Protein AF-A0A2T4R8J4-F1 (afdb_monomer_lite)

Radius of gyration: 19.55 Å; chains: 1; bounding box: 39×29×50 Å

Foldseek 3Di:
DVVCLVVVVLVVVQVVLVVVCPDPDDPVVNVVSVVCNVCSVVVNVCSVVVVPDCVVVVVVVVVVVVVVVVVVVVVVVVVD

Secondary structure (DSSP, 8-state):
-HHHHHTT-HHHHHHHHHHHHTS---HHHHHHHHHHHHTHHHHHHHHH-TT--SHHHHHHHHHHHHHHHHHHHHHHHH--

Organism: Staphylococcus hyicus (NCBI:txid1284)

pLDDT: mean 83.86, std 10.96, range [57.94, 96.81]

Sequence (80 aa):
MLESLKSYNIKHLHHVLYQSKNLSISKGLRRVINTLIKYLPYILNTSQYSHLINGPIEDINNKILIISRTFVSEYKKRTK

Structure (mmCIF, N/CA/C/O backbone):
data_AF-A0A2T4R8J4-F1
#
_entry.id   AF-A0A2T4R8J4-F1
#
loop_
_atom_site.group_PDB
_atom_site.id
_atom_site.type_symbol
_atom_site.label_atom_id
_atom_site.label_alt_id
_atom_site.label_comp_id
_atom_site.label_asym_id
_atom_site.label_entity_id
_atom_site.l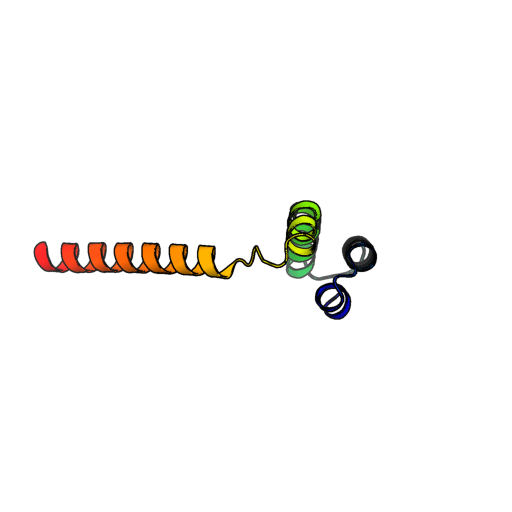abel_seq_id
_atom_site.pdbx_PDB_ins_code
_atom_site.Cartn_x
_atom_site.Cartn_y
_atom_site.Cartn_z
_atom_site.occupancy
_atom_site.B_iso_or_equiv
_atom_site.auth_seq_id
_atom_site.auth_comp_id
_atom_site.auth_asym_id
_atom_site.auth_atom_id
_atom_site.pdbx_PDB_model_num
ATOM 1 N N . MET A 1 1 ? 1.549 -4.073 -16.487 1.00 59.31 1 MET A N 1
ATOM 2 C CA . MET A 1 1 ? 1.521 -3.686 -15.055 1.00 59.31 1 MET A CA 1
ATOM 3 C C . MET A 1 1 ? 0.747 -4.688 -14.203 1.00 59.31 1 MET A C 1
ATOM 5 O O . MET A 1 1 ? 1.312 -5.207 -13.256 1.00 59.31 1 MET A O 1
ATOM 9 N N . LEU A 1 2 ? -0.515 -4.999 -14.522 1.00 59.34 2 LEU A N 1
ATOM 10 C CA . LEU A 1 2 ? -1.271 -6.007 -13.763 1.00 59.34 2 LEU A CA 1
ATOM 11 C C . LEU A 1 2 ? -0.616 -7.399 -13.852 1.00 59.34 2 LEU A C 1
ATOM 13 O O . LEU A 1 2 ? -0.407 -8.056 -12.841 1.00 59.34 2 LEU A O 1
ATOM 17 N N . GLU A 1 3 ? -0.182 -7.785 -15.052 1.00 63.84 3 GLU A N 1
ATOM 18 C CA . GLU A 1 3 ? 0.503 -9.063 -15.281 1.00 63.84 3 GLU A CA 1
ATOM 19 C C . GLU A 1 3 ? 1.881 -9.139 -14.603 1.00 63.84 3 GLU A C 1
ATOM 21 O O . GLU A 1 3 ? 2.229 -10.172 -14.046 1.00 63.84 3 GLU A O 1
ATOM 26 N N . SER A 1 4 ? 2.626 -8.027 -14.519 1.00 58.28 4 SER A N 1
ATOM 27 C CA . SER A 1 4 ? 3.908 -7.981 -13.793 1.00 58.28 4 SER A CA 1
ATOM 28 C C . SER A 1 4 ? 3.750 -8.137 -12.280 1.00 58.28 4 SER A C 1
ATOM 30 O O . SER A 1 4 ? 4.656 -8.636 -11.618 1.00 58.28 4 SER A O 1
ATOM 32 N N . LEU A 1 5 ? 2.612 -7.684 -11.738 1.00 62.91 5 LEU A N 1
ATOM 33 C CA . LEU A 1 5 ? 2.268 -7.840 -10.325 1.00 62.91 5 LEU A CA 1
ATOM 34 C C . LEU A 1 5 ? 1.839 -9.280 -10.020 1.00 62.91 5 LEU A C 1
ATOM 36 O O . LEU A 1 5 ? 2.252 -9.826 -9.005 1.00 62.91 5 LEU A O 1
ATOM 40 N N . LYS A 1 6 ? 1.070 -9.915 -10.914 1.00 61.09 6 LYS A N 1
ATOM 41 C CA . LYS A 1 6 ? 0.655 -11.321 -10.771 1.00 61.09 6 LYS A CA 1
ATOM 42 C C . LYS A 1 6 ? 1.813 -12.303 -10.934 1.00 61.09 6 LYS A C 1
ATOM 44 O O . LYS A 1 6 ? 1.873 -13.296 -10.222 1.00 61.09 6 LYS A O 1
ATOM 49 N N . SER A 1 7 ? 2.734 -12.027 -11.856 1.00 63.06 7 SER A N 1
ATOM 50 C CA . SER A 1 7 ? 3.861 -12.915 -12.152 1.00 63.06 7 SER A CA 1
ATOM 51 C C . SER A 1 7 ? 5.046 -12.743 -11.194 1.00 63.06 7 SER A C 1
ATOM 53 O O . SER A 1 7 ? 6.097 -13.331 -11.444 1.00 63.06 7 SER A O 1
ATOM 55 N N . TYR A 1 8 ? 4.934 -11.864 -10.186 1.00 65.44 8 TYR A N 1
ATOM 56 C CA . TYR A 1 8 ? 6.022 -11.469 -9.279 1.00 65.44 8 TYR A CA 1
ATOM 57 C C . TYR A 1 8 ? 7.346 -11.122 -9.990 1.00 65.44 8 TYR A C 1
ATOM 59 O O . TYR A 1 8 ? 8.435 -11.199 -9.422 1.00 65.44 8 TYR A O 1
ATOM 67 N N . ASN A 1 9 ? 7.277 -10.691 -11.255 1.00 76.62 9 ASN A N 1
ATOM 68 C CA . ASN A 1 9 ? 8.469 -10.368 -12.024 1.00 76.62 9 ASN A CA 1
ATOM 69 C C . ASN A 1 9 ? 8.891 -8.937 -11.692 1.00 76.62 9 ASN A C 1
ATOM 71 O O . ASN A 1 9 ? 8.537 -7.971 -12.369 1.00 76.62 9 ASN A O 1
ATOM 75 N N . ILE A 1 10 ? 9.659 -8.825 -10.613 1.00 76.25 10 ILE A N 1
ATOM 76 C CA . ILE A 1 10 ? 10.135 -7.568 -10.043 1.00 76.25 10 ILE A CA 1
ATOM 77 C C . ILE A 1 10 ? 10.900 -6.709 -11.053 1.00 76.25 10 ILE A C 1
ATOM 79 O O . ILE A 1 10 ? 10.695 -5.496 -11.120 1.00 76.25 10 ILE A O 1
ATOM 83 N N . LYS A 1 11 ? 11.756 -7.326 -11.874 1.00 80.50 11 LYS A N 1
ATOM 84 C CA . LYS A 1 11 ? 12.523 -6.613 -12.907 1.00 80.50 11 LYS A CA 1
ATOM 85 C C . LYS A 1 11 ? 11.588 -6.000 -13.948 1.00 80.50 11 LYS A C 1
ATOM 87 O O . LYS A 1 11 ? 11.765 -4.847 -14.341 1.00 80.50 11 LYS A O 1
ATOM 92 N N . HIS A 1 12 ? 10.559 -6.744 -14.345 1.00 83.12 12 HIS A N 1
ATOM 93 C CA . HIS A 1 12 ? 9.541 -6.256 -15.265 1.00 83.12 12 HIS A CA 1
ATOM 94 C C . HIS A 1 12 ? 8.674 -5.153 -14.631 1.00 83.12 12 HIS A C 1
ATOM 96 O O . HIS A 1 12 ? 8.418 -4.140 -15.279 1.00 83.12 12 HIS A O 1
ATOM 102 N N . LEU A 1 13 ? 8.297 -5.279 -13.352 1.00 83.00 13 LEU A N 1
ATOM 103 C CA . LEU A 1 13 ? 7.566 -4.240 -12.615 1.00 83.00 13 LEU A CA 1
ATOM 104 C C . LEU A 1 13 ? 8.365 -2.932 -12.525 1.00 83.00 13 LEU A C 1
ATOM 106 O O . LEU A 1 13 ? 7.824 -1.864 -12.816 1.00 83.00 13 LEU A O 1
ATOM 110 N N . HIS A 1 14 ? 9.651 -3.018 -12.174 1.00 85.88 14 HIS A N 1
ATOM 111 C CA . HIS A 1 14 ? 10.558 -1.872 -12.150 1.00 85.88 14 HIS A CA 1
ATOM 112 C C . HIS A 1 14 ? 10.608 -1.198 -13.526 1.00 85.88 14 HIS A C 1
ATOM 114 O O . HIS A 1 14 ? 10.378 0.003 -13.644 1.00 85.88 14 HIS A O 1
ATOM 120 N N . HIS A 1 15 ? 10.836 -1.973 -14.587 1.00 88.62 15 HIS A N 1
ATOM 121 C CA . HIS A 1 15 ? 10.877 -1.446 -15.948 1.00 88.62 15 HIS A CA 1
ATOM 122 C C . HIS A 1 15 ? 9.570 -0.730 -16.335 1.00 88.62 15 HIS A C 1
ATOM 124 O O . HIS A 1 15 ? 9.600 0.421 -16.767 1.00 88.62 15 HIS A O 1
ATOM 130 N N . VAL A 1 16 ? 8.415 -1.363 -16.110 1.00 88.38 16 VAL A N 1
ATOM 131 C CA . VAL A 1 16 ? 7.099 -0.798 -16.452 1.00 88.38 16 VAL A CA 1
ATOM 132 C C . VAL A 1 16 ? 6.815 0.495 -15.681 1.00 88.38 16 VAL A C 1
ATOM 134 O O . VAL A 1 16 ? 6.314 1.451 -16.275 1.00 88.38 16 VAL A O 1
ATOM 137 N N . LEU A 1 17 ? 7.143 0.565 -14.387 1.00 89.62 17 LEU A N 1
ATOM 138 C CA . LEU A 1 17 ? 6.920 1.763 -13.567 1.00 89.62 17 LEU A CA 1
ATOM 139 C C . LEU A 1 17 ? 7.731 2.966 -14.060 1.00 89.62 17 LEU A C 1
ATOM 141 O O . LEU A 1 17 ? 7.186 4.062 -14.201 1.00 89.62 17 LEU A O 1
ATOM 145 N N . TYR A 1 18 ? 9.014 2.759 -14.363 1.00 89.31 18 TYR A N 1
ATOM 146 C CA . TYR A 1 18 ? 9.893 3.831 -14.828 1.00 89.31 18 TYR A CA 1
ATOM 147 C C . TYR A 1 18 ? 9.562 4.291 -16.251 1.00 89.31 18 TYR A C 1
ATOM 149 O O . TYR A 1 18 ? 9.587 5.492 -16.508 1.00 89.31 18 TYR A O 1
ATOM 157 N N . GLN A 1 19 ? 9.163 3.379 -17.145 1.00 89.62 19 GLN A N 1
ATOM 158 C CA . GLN A 1 19 ? 8.665 3.753 -18.474 1.00 89.62 19 GLN A CA 1
ATOM 159 C C . GLN A 1 19 ? 7.365 4.563 -18.377 1.00 89.62 19 GLN A C 1
ATOM 161 O O . GLN A 1 19 ? 7.222 5.613 -19.002 1.00 89.62 19 GLN A O 1
ATOM 166 N N . SER A 1 20 ? 6.443 4.135 -17.508 1.00 87.44 20 SER A N 1
ATOM 167 C CA . SER A 1 20 ? 5.140 4.793 -17.335 1.00 87.44 20 SER A CA 1
ATOM 168 C C . SER A 1 20 ? 5.247 6.223 -16.798 1.00 87.44 20 SER A C 1
ATOM 170 O O . SER A 1 20 ? 4.372 7.047 -17.057 1.00 87.44 20 SER A O 1
ATOM 172 N N . LYS A 1 21 ? 6.327 6.552 -1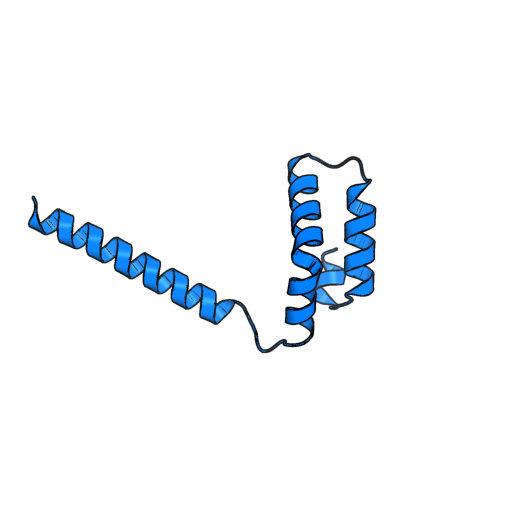6.076 1.00 82.06 21 LYS A N 1
ATOM 173 C CA . LYS A 1 21 ? 6.583 7.903 -15.555 1.00 82.06 21 LYS A CA 1
ATOM 174 C C . LYS A 1 21 ? 6.747 8.945 -16.670 1.00 82.06 21 LYS A C 1
ATOM 176 O O . LYS A 1 21 ? 6.381 10.104 -16.469 1.00 82.06 21 LYS A O 1
ATOM 181 N N . ASN A 1 22 ? 7.259 8.540 -17.830 1.00 83.44 22 ASN A N 1
ATOM 182 C CA . ASN A 1 22 ? 7.545 9.435 -18.956 1.00 83.44 22 ASN A CA 1
ATOM 183 C C . ASN A 1 22 ? 6.386 9.538 -19.957 1.00 83.44 22 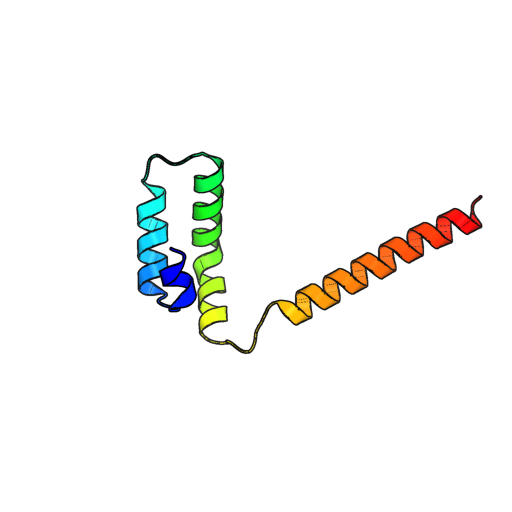ASN A C 1
ATOM 185 O O . ASN A 1 22 ? 6.438 10.349 -20.876 1.00 83.44 22 ASN A O 1
ATOM 189 N N . LEU A 1 23 ? 5.322 8.755 -19.771 1.00 88.44 23 LEU A N 1
ATOM 190 C CA . LEU A 1 23 ? 4.135 8.823 -20.614 1.00 88.44 23 LEU A CA 1
ATOM 191 C C . LEU A 1 23 ? 3.312 10.085 -20.315 1.00 88.44 23 LEU A C 1
ATOM 193 O O . LEU A 1 23 ? 3.313 10.620 -19.197 1.00 88.44 23 LEU A O 1
ATOM 197 N N . SER A 1 24 ? 2.558 10.548 -21.314 1.00 90.56 24 SER A N 1
ATOM 198 C CA . SER A 1 24 ? 1.540 11.583 -21.124 1.00 90.56 24 SER A CA 1
ATOM 199 C C . SER A 1 24 ? 0.319 10.971 -20.431 1.00 90.56 24 SER A C 1
ATOM 201 O O . SER A 1 24 ? -0.616 10.489 -21.061 1.00 90.56 24 SER A O 1
ATOM 203 N N . ILE A 1 25 ? 0.381 10.912 -19.101 1.00 89.06 25 ILE A N 1
ATOM 204 C CA . ILE A 1 25 ? -0.662 10.363 -18.228 1.00 89.06 25 ILE A CA 1
ATOM 205 C C . ILE A 1 25 ? -1.267 11.440 -17.332 1.00 89.06 25 ILE A C 1
ATOM 207 O O . ILE A 1 25 ? -0.620 12.447 -17.017 1.00 89.06 25 ILE A O 1
ATOM 211 N N . SER A 1 26 ? -2.489 11.181 -16.858 1.00 93.38 26 SER A N 1
ATOM 212 C CA . SER A 1 26 ? -3.193 12.061 -15.925 1.00 93.38 26 SER A CA 1
ATOM 213 C C . SER A 1 26 ? -2.385 12.307 -14.644 1.00 93.38 26 SER A C 1
ATOM 215 O O . SER A 1 26 ? -1.615 11.459 -14.178 1.00 93.38 26 SER A O 1
ATOM 217 N N . LYS A 1 27 ? -2.583 13.478 -14.028 1.00 92.12 27 LYS A N 1
ATOM 218 C CA . LYS A 1 27 ? -1.889 13.871 -12.788 1.00 92.12 27 LYS A CA 1
ATOM 219 C C . LYS A 1 27 ? -2.107 12.863 -11.651 1.00 92.12 27 LYS A C 1
ATOM 221 O O . LYS A 1 27 ? -1.171 12.572 -10.907 1.00 92.12 27 LYS A O 1
ATOM 226 N N . GLY A 1 28 ? -3.319 12.315 -11.540 1.00 92.75 28 GLY A N 1
ATOM 227 C CA . GLY A 1 28 ? -3.654 11.284 -10.555 1.00 92.75 28 GLY A CA 1
ATOM 228 C C . GLY A 1 28 ? -2.841 10.009 -10.766 1.00 92.75 28 GLY A C 1
ATOM 229 O O . GLY A 1 28 ? -2.185 9.537 -9.840 1.00 92.75 28 GLY A O 1
ATOM 230 N N . LEU A 1 29 ? -2.789 9.512 -12.004 1.00 90.00 29 LEU A N 1
ATOM 231 C CA . LEU A 1 29 ? -2.030 8.306 -12.331 1.00 90.00 29 LEU A CA 1
ATOM 232 C C . LEU A 1 29 ? -0.520 8.505 -12.142 1.00 90.00 29 LEU A C 1
ATOM 234 O O . LEU A 1 29 ? 0.163 7.634 -11.607 1.00 90.00 29 LEU A O 1
ATOM 238 N N . ARG A 1 30 ? -0.000 9.690 -12.482 1.00 93.12 30 ARG A N 1
ATOM 239 C CA . ARG A 1 30 ? 1.401 10.059 -12.231 1.00 93.12 30 ARG A CA 1
ATOM 240 C C . ARG A 1 30 ? 1.745 10.018 -10.744 1.00 93.12 30 ARG A C 1
ATOM 242 O O . ARG A 1 30 ? 2.811 9.530 -10.375 1.00 93.12 30 ARG A O 1
ATOM 249 N N . ARG A 1 31 ? 0.837 10.490 -9.881 1.00 94.19 31 ARG A N 1
ATOM 250 C CA . ARG A 1 31 ? 1.001 10.411 -8.423 1.00 94.19 31 ARG A CA 1
ATOM 251 C C . ARG A 1 31 ? 1.056 8.960 -7.951 1.00 94.19 31 ARG A C 1
ATOM 253 O O . ARG A 1 31 ? 1.930 8.636 -7.156 1.00 94.19 31 ARG A O 1
ATOM 260 N N . VAL A 1 32 ? 0.186 8.094 -8.473 1.00 93.06 32 VAL A N 1
ATOM 261 C CA . VAL A 1 32 ? 0.189 6.655 -8.156 1.00 93.06 32 VAL A CA 1
ATOM 262 C C . VAL A 1 32 ? 1.512 6.003 -8.564 1.00 93.06 32 VAL A C 1
ATOM 264 O O . VAL A 1 32 ? 2.142 5.358 -7.731 1.00 93.06 32 VAL A O 1
ATOM 267 N N . ILE A 1 33 ? 1.988 6.220 -9.794 1.00 92.44 33 ILE A N 1
ATOM 268 C CA . ILE A 1 33 ? 3.266 5.661 -10.271 1.00 92.44 33 ILE A CA 1
ATOM 269 C C . ILE A 1 33 ? 4.440 6.141 -9.416 1.00 92.44 33 ILE A C 1
ATOM 271 O O . ILE A 1 33 ? 5.270 5.332 -9.012 1.00 92.44 33 ILE A O 1
ATOM 275 N N . ASN A 1 34 ? 4.491 7.432 -9.078 1.00 92.44 34 ASN A N 1
ATOM 276 C CA . ASN A 1 34 ? 5.541 7.963 -8.208 1.00 92.44 34 ASN A CA 1
ATOM 277 C C . ASN A 1 34 ? 5.510 7.328 -6.811 1.00 92.44 34 ASN A C 1
ATOM 279 O O . ASN A 1 34 ? 6.565 7.016 -6.263 1.00 92.44 34 ASN A O 1
ATOM 283 N N . THR A 1 35 ? 4.320 7.106 -6.245 1.00 94.50 35 THR A N 1
ATOM 284 C CA . THR A 1 35 ? 4.163 6.384 -4.977 1.00 94.50 35 THR A CA 1
ATOM 285 C C . THR A 1 35 ? 4.674 4.949 -5.101 1.00 94.50 35 THR A C 1
ATOM 287 O O . THR A 1 35 ? 5.458 4.512 -4.265 1.00 94.50 35 THR A O 1
ATOM 290 N N . LEU A 1 36 ? 4.301 4.228 -6.159 1.00 90.75 36 LEU A N 1
ATOM 291 C CA . LEU A 1 36 ? 4.756 2.853 -6.379 1.00 90.75 36 LEU A CA 1
ATOM 292 C C . LEU A 1 36 ? 6.278 2.763 -6.545 1.00 90.75 36 LEU A C 1
ATOM 294 O O . LEU A 1 36 ? 6.888 1.869 -5.973 1.00 90.75 36 LEU A O 1
ATOM 298 N N . ILE A 1 37 ? 6.903 3.711 -7.253 1.00 91.12 37 ILE A N 1
ATOM 299 C CA . ILE A 1 37 ? 8.368 3.805 -7.360 1.00 91.12 37 ILE A CA 1
ATOM 300 C C . ILE A 1 37 ? 8.996 4.081 -5.987 1.00 91.12 37 ILE A C 1
ATOM 302 O O . ILE A 1 37 ? 9.945 3.403 -5.604 1.00 91.12 37 ILE A O 1
ATOM 306 N N . LYS A 1 38 ? 8.452 5.039 -5.221 1.00 93.25 38 LYS A N 1
ATOM 307 C CA . LYS A 1 38 ? 8.947 5.385 -3.878 1.00 93.25 38 LYS A CA 1
ATOM 308 C C . LYS A 1 38 ? 8.941 4.179 -2.938 1.00 93.25 38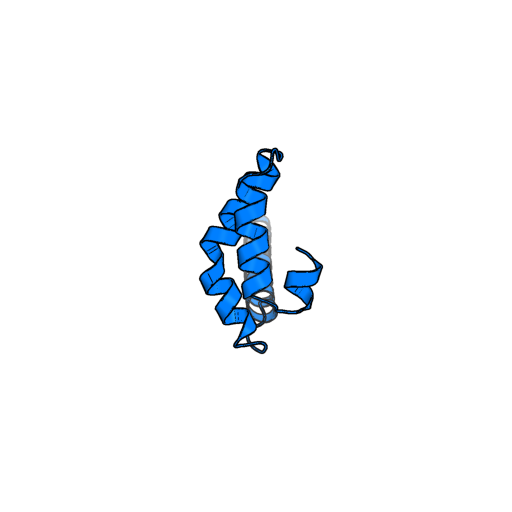 LYS A C 1
ATOM 310 O O . LYS A 1 38 ? 9.881 4.006 -2.169 1.00 93.25 38 LYS A O 1
ATOM 315 N N . TYR A 1 39 ? 7.889 3.365 -2.991 1.00 90.19 39 TYR A N 1
ATOM 316 C CA . TYR A 1 39 ? 7.734 2.205 -2.114 1.00 90.19 39 TYR A CA 1
ATOM 317 C C . TYR A 1 39 ? 8.229 0.892 -2.726 1.00 90.19 39 TYR A C 1
ATOM 319 O O . TYR A 1 39 ? 8.096 -0.155 -2.092 1.00 90.19 39 TYR A O 1
ATOM 327 N N . LEU A 1 40 ? 8.836 0.932 -3.916 1.00 86.56 40 LEU A N 1
ATOM 328 C CA . LEU A 1 40 ? 9.266 -0.261 -4.633 1.00 86.56 40 LEU A CA 1
ATOM 329 C C . LEU A 1 40 ? 10.146 -1.190 -3.778 1.00 86.56 40 LEU A C 1
ATOM 331 O O . LEU A 1 40 ? 9.806 -2.366 -3.737 1.00 86.56 40 LEU A O 1
ATOM 335 N N . PRO A 1 41 ? 11.161 -0.717 -3.016 1.00 82.50 41 PRO A N 1
ATOM 336 C CA . PRO A 1 41 ? 11.982 -1.587 -2.164 1.00 82.50 41 PRO A CA 1
ATOM 337 C C . PRO A 1 41 ? 11.173 -2.400 -1.144 1.00 82.50 41 PRO A C 1
ATOM 339 O O . PRO A 1 41 ? 11.466 -3.566 -0.902 1.00 82.50 41 PRO A O 1
ATOM 342 N N . TYR A 1 42 ? 10.115 -1.817 -0.580 1.00 81.00 42 TYR A N 1
ATOM 343 C CA . TYR A 1 42 ? 9.249 -2.500 0.385 1.00 81.00 42 TYR A CA 1
ATOM 344 C C . TYR A 1 42 ? 8.322 -3.506 -0.301 1.00 81.00 42 TYR A C 1
ATOM 346 O O . TYR A 1 42 ? 8.089 -4.588 0.229 1.00 81.00 42 TYR A O 1
ATOM 354 N N . ILE A 1 43 ? 7.847 -3.176 -1.506 1.00 80.12 43 ILE A N 1
ATOM 355 C CA . ILE A 1 43 ? 7.089 -4.096 -2.365 1.00 80.12 43 ILE A CA 1
ATOM 356 C C . ILE A 1 43 ? 7.969 -5.288 -2.788 1.00 80.12 43 ILE A C 1
ATOM 358 O O . ILE A 1 43 ? 7.467 -6.394 -2.962 1.00 80.12 43 ILE A O 1
ATOM 362 N N . LEU A 1 44 ? 9.290 -5.108 -2.924 1.00 74.19 44 LEU A N 1
ATOM 363 C CA . LEU A 1 44 ? 10.198 -6.225 -3.220 1.00 74.19 44 LEU A CA 1
ATOM 364 C C . LEU A 1 44 ? 10.282 -7.201 -2.048 1.00 74.19 44 LEU A C 1
ATOM 366 O O . LEU A 1 44 ? 10.252 -8.412 -2.249 1.00 74.19 44 LEU A O 1
ATOM 370 N N . ASN A 1 45 ? 10.333 -6.684 -0.823 1.00 70.25 45 ASN A N 1
ATOM 371 C CA . ASN A 1 45 ? 10.416 -7.527 0.365 1.00 70.25 45 ASN A CA 1
ATOM 372 C C . ASN A 1 45 ? 9.163 -8.401 0.523 1.00 70.25 45 ASN A C 1
ATOM 374 O O . ASN A 1 45 ? 9.275 -9.570 0.884 1.00 70.25 45 ASN A O 1
ATOM 378 N N . THR A 1 46 ? 7.975 -7.898 0.176 1.00 71.88 46 THR A N 1
ATOM 379 C CA . THR A 1 46 ? 6.746 -8.711 0.227 1.00 71.88 46 THR A CA 1
ATOM 380 C C . THR A 1 46 ? 6.708 -9.814 -0.836 1.00 71.88 46 THR A C 1
ATOM 382 O O . THR A 1 46 ? 6.010 -10.808 -0.657 1.00 71.88 46 THR A O 1
ATOM 385 N N . SER A 1 47 ? 7.486 -9.694 -1.918 1.00 66.94 47 SER A N 1
ATOM 386 C CA . SER A 1 47 ? 7.699 -10.786 -2.879 1.00 66.94 47 SER A CA 1
ATOM 387 C C . SER A 1 47 ? 8.569 -11.905 -2.338 1.00 66.94 47 SER A C 1
ATOM 389 O O . SER A 1 47 ? 8.379 -13.055 -2.724 1.00 66.94 47 SER A O 1
ATOM 391 N N . GLN A 1 48 ? 9.547 -11.573 -1.501 1.00 69.81 48 GLN A N 1
ATOM 392 C CA . GLN A 1 48 ? 10.463 -12.551 -0.929 1.00 69.81 48 GLN A CA 1
ATOM 393 C C . GLN A 1 48 ? 9.832 -13.286 0.259 1.00 69.81 48 GLN A C 1
ATOM 395 O O . GLN A 1 48 ? 10.103 -14.464 0.479 1.00 69.81 48 GLN A O 1
ATOM 400 N N . TYR A 1 49 ? 8.958 -12.605 0.999 1.00 72.94 49 TYR A N 1
ATOM 401 C CA . TYR A 1 49 ? 8.307 -13.129 2.193 1.00 72.94 49 TYR A CA 1
ATOM 402 C C . TYR A 1 49 ? 6.794 -13.225 1.980 1.00 72.94 49 TYR A C 1
ATOM 404 O O . TYR A 1 49 ? 6.022 -12.464 2.553 1.00 72.94 49 TYR A O 1
ATOM 412 N N . SER A 1 50 ? 6.357 -14.185 1.162 1.00 69.31 50 SER A N 1
ATOM 413 C CA . SER A 1 50 ? 4.943 -14.375 0.784 1.00 69.31 50 SER A CA 1
ATOM 414 C C . SER A 1 50 ? 3.994 -14.661 1.958 1.00 69.31 50 SER A C 1
ATOM 416 O O . SER A 1 50 ? 2.785 -14.482 1.833 1.00 69.31 50 SER A O 1
ATOM 418 N N . HIS A 1 51 ? 4.528 -15.082 3.105 1.00 75.31 51 HIS A N 1
ATOM 419 C CA . HIS A 1 51 ? 3.778 -15.276 4.347 1.00 75.31 51 HIS A CA 1
ATOM 420 C C . HIS A 1 51 ? 3.499 -13.958 5.093 1.00 75.31 51 HIS A C 1
ATOM 422 O O . HIS A 1 51 ? 2.630 -13.918 5.962 1.00 75.31 51 HIS A O 1
ATOM 428 N N . LEU A 1 52 ? 4.203 -12.870 4.755 1.00 71.44 52 LEU A N 1
ATOM 429 C CA . LEU A 1 52 ? 3.973 -11.529 5.292 1.00 71.44 52 LEU A CA 1
ATOM 430 C C . LEU A 1 52 ? 2.912 -10.816 4.446 1.00 71.44 52 LEU A C 1
ATOM 432 O O . LEU A 1 52 ? 3.198 -9.927 3.644 1.00 71.44 52 LEU A O 1
ATOM 436 N N . ILE A 1 53 ? 1.665 -11.250 4.611 1.00 77.56 53 ILE A N 1
ATOM 437 C CA . ILE A 1 53 ? 0.493 -10.609 4.009 1.00 77.56 53 ILE A CA 1
ATOM 438 C C . ILE A 1 53 ? 0.012 -9.437 4.877 1.00 77.56 53 ILE A C 1
ATOM 440 O O . ILE A 1 53 ? 0.150 -9.458 6.097 1.00 77.56 53 ILE A O 1
ATOM 444 N N . ASN A 1 54 ? -0.613 -8.425 4.269 1.00 82.12 54 ASN A N 1
ATOM 445 C CA . ASN A 1 54 ? -1.163 -7.277 5.009 1.00 82.12 54 ASN A CA 1
ATOM 446 C C . ASN A 1 54 ? -2.412 -7.616 5.844 1.00 82.12 54 ASN A C 1
ATOM 448 O O . ASN A 1 54 ? -2.790 -6.819 6.699 1.00 82.12 54 ASN A O 1
ATOM 452 N N . GLY A 1 55 ? -3.034 -8.781 5.625 1.00 84.69 55 GLY A N 1
ATOM 453 C CA . GLY A 1 55 ? -4.296 -9.175 6.262 1.00 84.69 55 GLY A CA 1
ATOM 454 C C . GLY A 1 55 ? -4.308 -9.028 7.792 1.00 84.69 55 GLY A C 1
ATOM 455 O O . GLY A 1 55 ? -5.191 -8.350 8.308 1.00 84.69 55 GLY A O 1
ATOM 456 N N . PRO A 1 56 ? -3.322 -9.569 8.535 1.00 87.31 56 PRO A N 1
ATOM 457 C CA . PRO A 1 56 ? -3.246 -9.399 9.987 1.00 87.31 56 PRO A CA 1
ATOM 458 C C . PRO A 1 56 ? -3.152 -7.937 10.447 1.00 87.31 56 PRO A C 1
ATOM 460 O O . PRO A 1 56 ? -3.781 -7.561 11.434 1.00 87.31 56 PRO A O 1
ATOM 463 N N . ILE A 1 57 ? -2.398 -7.094 9.733 1.00 88.62 57 ILE A N 1
ATOM 464 C CA . ILE A 1 57 ? -2.267 -5.663 10.058 1.00 88.62 57 ILE A CA 1
ATOM 465 C C . ILE A 1 57 ? -3.597 -4.944 9.808 1.00 88.62 57 ILE A C 1
ATOM 467 O O . ILE A 1 57 ? -4.029 -4.119 10.613 1.00 88.62 57 ILE A O 1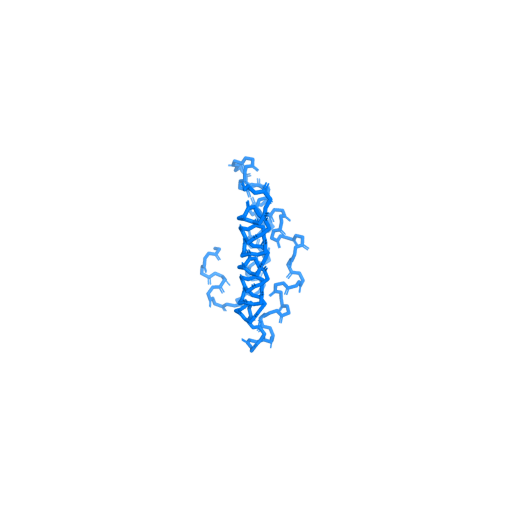
ATOM 471 N N . GLU A 1 58 ? -4.259 -5.267 8.700 1.00 91.19 58 GLU A N 1
ATOM 472 C CA . GLU A 1 58 ? -5.558 -4.706 8.339 1.00 91.19 58 GLU A CA 1
ATOM 473 C C . GLU A 1 58 ? -6.650 -5.112 9.342 1.00 91.19 58 GLU A C 1
ATOM 475 O O . GLU A 1 58 ? -7.426 -4.261 9.780 1.00 91.19 58 GLU A O 1
ATOM 480 N N . ASP A 1 59 ? -6.652 -6.368 9.795 1.00 93.75 59 ASP A N 1
ATOM 481 C CA . ASP A 1 59 ? -7.558 -6.857 10.841 1.00 93.75 59 ASP A CA 1
ATOM 482 C C . ASP A 1 59 ? -7.359 -6.107 12.170 1.00 93.75 59 ASP A C 1
ATOM 484 O O . ASP A 1 59 ? -8.325 -5.638 12.778 1.00 93.75 59 ASP A O 1
ATOM 488 N N . ILE A 1 60 ? -6.106 -5.901 12.596 1.00 95.50 60 ILE A N 1
ATOM 489 C CA . ILE A 1 60 ? -5.789 -5.114 13.800 1.00 95.50 60 ILE A CA 1
ATOM 490 C C . ILE A 1 60 ? -6.288 -3.670 13.660 1.00 95.50 60 ILE A C 1
ATOM 492 O O . ILE A 1 60 ? -6.953 -3.157 14.564 1.00 95.50 60 ILE A O 1
ATOM 496 N N . ASN A 1 61 ? -6.019 -3.019 12.526 1.00 94.94 61 ASN A N 1
ATOM 497 C CA . ASN A 1 61 ? -6.466 -1.647 12.278 1.00 94.94 61 ASN A CA 1
ATOM 498 C C . ASN A 1 61 ? -7.997 -1.529 12.333 1.00 94.94 61 ASN A C 1
ATOM 500 O O . ASN A 1 61 ? -8.529 -0.597 12.943 1.00 94.94 61 ASN A O 1
ATOM 504 N N . ASN A 1 62 ? -8.713 -2.499 11.762 1.00 95.50 62 ASN A N 1
ATOM 505 C CA . ASN A 1 62 ? -10.171 -2.546 11.807 1.00 95.50 62 ASN A CA 1
ATOM 506 C C . ASN A 1 62 ? -10.696 -2.721 13.240 1.00 95.50 62 ASN A C 1
ATOM 508 O O . ASN A 1 62 ? -11.634 -2.026 13.637 1.00 95.50 62 ASN A O 1
ATOM 512 N N . LYS A 1 63 ? -10.062 -3.576 14.052 1.00 96.81 63 LYS A N 1
ATOM 513 C CA . LYS A 1 63 ? -10.416 -3.757 15.471 1.00 96.81 63 LYS A CA 1
ATOM 514 C C . LYS A 1 63 ? -10.220 -2.476 16.283 1.00 96.81 63 LYS A C 1
ATOM 516 O O . LYS A 1 63 ? -11.123 -2.088 17.024 1.00 96.81 63 LYS A O 1
ATOM 521 N N . ILE A 1 64 ? -9.098 -1.776 16.098 1.00 96.50 64 ILE A N 1
ATOM 522 C CA . ILE A 1 64 ? -8.829 -0.480 16.748 1.00 96.50 64 ILE A CA 1
ATOM 523 C C . ILE A 1 64 ? -9.898 0.552 16.366 1.00 96.50 64 ILE A C 1
ATOM 525 O O . ILE A 1 64 ? -10.425 1.263 17.230 1.00 96.50 64 ILE A O 1
ATOM 529 N N . LEU A 1 65 ? -10.257 0.620 15.082 1.00 96.31 65 LEU A N 1
ATOM 530 C CA . LEU A 1 65 ? -11.281 1.542 14.598 1.00 96.31 65 LEU A CA 1
ATOM 531 C C . LEU A 1 65 ? -12.660 1.246 15.212 1.00 96.31 65 LEU A C 1
ATOM 533 O O . LEU A 1 65 ? -13.369 2.181 15.590 1.00 96.31 65 LEU A O 1
ATOM 537 N N . ILE A 1 66 ? -13.033 -0.032 15.349 1.00 96.81 66 ILE A N 1
ATOM 538 C CA . ILE A 1 66 ? -14.287 -0.452 15.997 1.00 96.81 66 ILE A CA 1
ATOM 539 C C . ILE A 1 66 ? -14.300 -0.029 17.466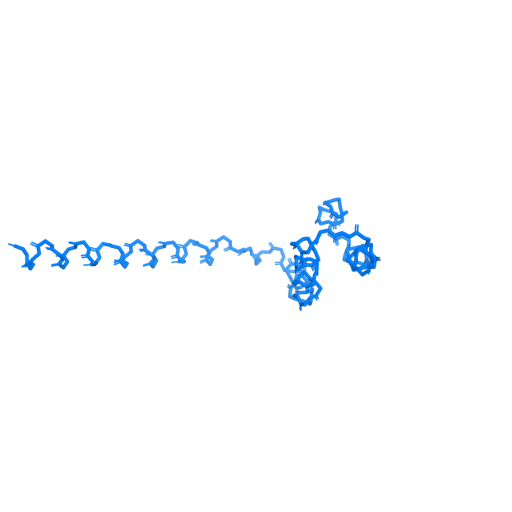 1.00 96.81 66 ILE A C 1
ATOM 541 O O . ILE A 1 66 ? -15.238 0.645 17.885 1.00 96.81 66 ILE A O 1
ATOM 545 N N . ILE A 1 67 ? -13.252 -0.355 18.227 1.00 95.44 67 ILE A N 1
ATOM 546 C CA . ILE A 1 67 ? -13.136 0.021 19.645 1.00 95.44 67 ILE A CA 1
ATOM 547 C C . ILE A 1 67 ? -13.282 1.537 19.811 1.00 95.44 67 ILE A C 1
ATOM 549 O O . ILE A 1 67 ? -14.056 1.996 20.650 1.00 95.44 67 ILE A O 1
ATOM 553 N N . SER A 1 68 ? -12.599 2.314 18.967 1.00 94.19 68 SER A N 1
ATOM 554 C CA . SER A 1 68 ? -12.648 3.779 19.013 1.00 94.19 68 SER A CA 1
ATOM 555 C C . SER A 1 68 ? -14.066 4.313 18.778 1.00 94.19 68 SER A C 1
ATOM 557 O O . SER A 1 68 ? -14.531 5.201 19.493 1.00 94.19 68 SER A O 1
ATOM 559 N N . ARG A 1 69 ? -14.793 3.748 17.802 1.00 94.31 69 ARG A N 1
ATOM 560 C CA . ARG A 1 69 ? -16.190 4.119 17.511 1.00 94.31 69 ARG A CA 1
ATOM 561 C C . ARG A 1 69 ? -17.130 3.749 18.655 1.00 94.31 69 ARG A C 1
ATOM 563 O O . ARG A 1 69 ? -17.982 4.560 19.018 1.00 94.31 69 ARG A O 1
ATOM 570 N N . THR A 1 70 ? -16.960 2.561 19.232 1.00 93.62 70 THR A N 1
ATOM 571 C CA . THR A 1 70 ? -17.754 2.100 20.375 1.00 93.62 70 THR A CA 1
ATOM 572 C C . THR A 1 70 ? -17.533 3.003 21.583 1.00 93.62 70 THR A C 1
ATOM 574 O O . THR A 1 70 ? -18.505 3.476 22.161 1.00 93.62 70 THR A O 1
ATOM 577 N N . PHE A 1 71 ? -16.282 3.339 21.909 1.00 93.94 71 PHE A N 1
ATOM 578 C CA . PHE A 1 71 ? -15.964 4.251 23.008 1.00 93.94 71 PHE A CA 1
ATOM 579 C C . PHE A 1 71 ? -16.647 5.617 22.846 1.00 93.94 71 PHE A C 1
ATOM 581 O O . PHE A 1 71 ? -17.315 6.091 23.764 1.00 93.94 71 PHE A O 1
ATOM 588 N N . VAL A 1 72 ? -16.551 6.227 21.658 1.00 91.94 72 VAL A N 1
ATOM 589 C CA . VAL A 1 72 ? -17.206 7.516 21.368 1.00 91.94 72 VAL A CA 1
ATOM 590 C C . VAL A 1 72 ? -18.732 7.414 21.472 1.00 91.94 72 VAL A C 1
ATOM 592 O O . VAL A 1 72 ? -19.376 8.341 21.966 1.00 91.94 72 VAL A O 1
ATOM 595 N N . SER A 1 73 ? -19.328 6.311 21.009 1.00 90.19 73 SER A N 1
ATOM 596 C CA . SER A 1 73 ? -20.773 6.082 21.115 1.00 90.19 73 SER A CA 1
ATOM 597 C C . SER A 1 73 ? -21.224 5.961 22.572 1.00 90.19 73 SER A C 1
ATOM 599 O O . SER A 1 73 ? -22.165 6.642 22.975 1.00 90.19 73 SER A O 1
ATOM 601 N N . GLU A 1 74 ? -20.527 5.154 23.372 1.00 89.94 74 GLU A N 1
ATOM 602 C CA . GLU A 1 74 ? -20.836 4.937 24.788 1.00 89.94 74 GLU A CA 1
ATOM 603 C C . GLU A 1 74 ? -20.649 6.206 25.624 1.00 89.94 74 GLU A C 1
ATOM 605 O O . GLU A 1 74 ? -21.494 6.524 26.459 1.00 89.94 74 GLU A O 1
ATOM 610 N N . TYR A 1 75 ? -19.597 6.985 25.359 1.00 87.38 75 TYR A N 1
ATOM 611 C CA . TYR A 1 75 ? -19.402 8.283 26.004 1.00 87.38 75 TYR A CA 1
ATOM 612 C C . TYR A 1 75 ? -20.582 9.227 25.726 1.00 87.38 75 TYR A C 1
ATOM 614 O O . TYR A 1 75 ? -21.165 9.774 26.659 1.00 87.38 75 TYR A O 1
ATOM 622 N N . LYS A 1 76 ? -21.016 9.340 24.460 1.00 85.50 76 LYS A N 1
ATOM 623 C CA . LYS A 1 76 ? -22.165 10.179 24.073 1.00 85.50 76 LYS A CA 1
ATOM 624 C C . LYS A 1 76 ? -23.483 9.758 24.727 1.00 85.50 76 LYS A C 1
ATOM 626 O O . LYS A 1 76 ? -24.316 10.624 24.966 1.00 85.50 76 LYS A O 1
ATOM 631 N N . LYS A 1 77 ? -23.689 8.460 24.987 1.00 87.44 77 LYS A N 1
ATOM 632 C CA . LYS A 1 77 ? -24.881 7.953 25.694 1.00 87.44 77 LYS A CA 1
ATOM 633 C C . LYS A 1 77 ? -24.895 8.333 27.175 1.00 87.44 77 LYS A C 1
ATOM 635 O O . LYS A 1 77 ? -25.968 8.437 27.743 1.00 87.44 77 LYS A O 1
ATOM 640 N N . ARG A 1 78 ? -23.722 8.493 27.796 1.00 80.69 78 ARG A N 1
ATOM 641 C CA . ARG A 1 78 ? -23.580 8.818 29.227 1.00 80.69 78 ARG A CA 1
ATOM 642 C C . ARG A 1 78 ? -23.641 10.315 29.520 1.00 80.69 78 ARG A C 1
ATOM 644 O O . ARG A 1 78 ? -23.898 10.692 30.655 1.00 80.69 78 ARG A O 1
ATOM 651 N N . THR A 1 79 ? -23.347 11.152 28.528 1.00 77.88 79 THR A N 1
ATOM 652 C CA . THR A 1 79 ? -23.335 12.619 28.657 1.00 77.88 79 THR A CA 1
ATOM 653 C C . THR A 1 79 ? -24.598 13.295 28.113 1.00 77.88 79 THR A C 1
ATOM 655 O O . THR A 1 79 ? -24.649 14.522 28.071 1.00 77.88 79 THR A O 1
ATOM 658 N N . LYS A 1 80 ? -25.569 12.518 27.627 1.00 57.94 80 LYS A N 1
ATOM 659 C CA . LYS A 1 80 ? -26.917 12.963 27.253 1.00 57.94 80 LYS A CA 1
ATOM 660 C C . LYS A 1 80 ? -27.903 12.476 28.300 1.00 57.94 80 LYS A C 1
ATOM 662 O O . LYS A 1 80 ? -28.872 13.221 28.535 1.00 57.94 80 LYS A O 1
#